Protein AF-A0A3D8IJ17-F1 (afdb_monomer)

Secondary structure (DSSP, 8-state):
----PPPHHHHHHHHHHHHHHHHHHHHHHHHHHHHHHHHHHHHHHHHHHHHHHHHHHHHHHTT-PPPHHHHHHHHHHHS-B--TTTEEEEE-SSSEEEEEETTEEEEEEEE--TTTSPPEEE--TTSHHHHHHH------

Foldseek 3Di:
DDDDDDDPVNVVVVVVVVVVVCVVVVVVVVVVLLLVQLVVQLVLVVQLLVQQQVVCVVCVVVVHFDDQVNLLVSCVVSWPPDDDAAWTKADPGSFWIWTDHHPDIFIWGWPPPRPDDRTDTGGPLVDPSRCSNVVDHPDD

Mean predicted aligned error: 11.47 Å

Structure (mmCIF, N/CA/C/O backbone):
data_AF-A0A3D8IJ17-F1
#
_entry.id   AF-A0A3D8IJ17-F1
#
loop_
_atom_site.group_PDB
_atom_site.id
_atom_site.type_symbol
_atom_site.label_atom_id
_atom_site.label_alt_id
_atom_site.label_comp_id
_atom_site.label_asym_id
_atom_site.label_entity_id
_atom_site.label_seq_id
_atom_site.pdbx_PDB_ins_code
_atom_site.Cartn_x
_atom_site.Cartn_y
_atom_site.Cartn_z
_atom_site.occupancy
_atom_site.B_iso_or_equiv
_atom_site.auth_seq_id
_atom_site.auth_comp_id
_atom_site.auth_asym_id
_atom_site.auth_atom_id
_atom_site.pdbx_PDB_model_num
ATOM 1 N N . MET A 1 1 ? 55.877 -7.340 -17.714 1.00 54.69 1 MET A N 1
ATOM 2 C CA . MET A 1 1 ? 54.494 -7.337 -17.177 1.00 54.69 1 MET A CA 1
ATOM 3 C C . MET A 1 1 ? 53.512 -7.085 -18.319 1.00 54.69 1 MET A C 1
ATOM 5 O O . MET A 1 1 ? 53.540 -6.000 -18.883 1.00 54.69 1 MET A O 1
ATOM 9 N N . LYS A 1 2 ? 52.689 -8.069 -18.716 1.00 60.88 2 LYS A N 1
ATOM 10 C CA . LYS A 1 2 ? 51.668 -7.886 -19.767 1.00 60.88 2 LYS A CA 1
ATOM 11 C C . LYS A 1 2 ? 50.401 -7.302 -19.136 1.00 60.88 2 LYS A C 1
ATOM 13 O O . LYS A 1 2 ? 49.679 -8.017 -18.448 1.00 60.88 2 LYS A O 1
ATOM 18 N N . ARG A 1 3 ? 50.148 -6.006 -19.342 1.00 67.81 3 ARG A N 1
ATOM 19 C CA . ARG A 1 3 ? 48.864 -5.380 -18.997 1.00 67.81 3 ARG A CA 1
ATOM 20 C C . ARG A 1 3 ? 47.834 -5.834 -20.031 1.00 67.81 3 ARG A C 1
ATOM 22 O O . ARG A 1 3 ? 47.983 -5.529 -21.209 1.00 67.81 3 ARG A O 1
ATOM 29 N N . LYS A 1 4 ? 46.833 -6.607 -19.605 1.00 75.69 4 LYS A N 1
ATOM 30 C CA . LYS A 1 4 ? 45.661 -6.906 -20.434 1.00 75.69 4 LYS A CA 1
ATOM 31 C C . LYS A 1 4 ? 44.757 -5.676 -20.395 1.00 75.69 4 LYS A C 1
ATOM 33 O O . LYS A 1 4 ? 44.116 -5.426 -19.381 1.00 75.69 4 LYS A O 1
ATOM 38 N N . CYS A 1 5 ? 44.757 -4.885 -21.462 1.00 72.56 5 CYS A N 1
ATOM 39 C CA . CYS A 1 5 ? 43.688 -3.919 -21.685 1.00 72.56 5 CYS A CA 1
ATOM 40 C C . CYS A 1 5 ? 42.470 -4.689 -22.204 1.00 72.56 5 CYS A C 1
ATOM 42 O O . CYS A 1 5 ? 42.613 -5.506 -23.115 1.00 72.56 5 CYS A O 1
ATOM 44 N N . PHE A 1 6 ? 41.300 -4.445 -21.611 1.00 77.38 6 PHE A N 1
ATOM 45 C CA . PHE A 1 6 ? 40.029 -4.912 -22.161 1.00 77.38 6 PHE A CA 1
ATOM 46 C C . PHE A 1 6 ? 39.896 -4.394 -23.594 1.00 77.38 6 PHE A C 1
ATOM 48 O O . PHE A 1 6 ? 40.195 -3.232 -23.881 1.00 77.38 6 PHE A O 1
ATOM 55 N N . THR A 1 7 ? 39.501 -5.275 -24.506 1.00 87.56 7 THR A N 1
ATOM 56 C CA . THR A 1 7 ? 39.307 -4.894 -25.906 1.00 87.56 7 THR A CA 1
ATOM 57 C C . THR A 1 7 ? 38.051 -4.030 -26.026 1.00 87.56 7 THR A C 1
ATOM 59 O O . THR A 1 7 ? 37.081 -4.237 -25.298 1.00 87.56 7 THR A O 1
ATOM 62 N N . MET A 1 8 ? 38.027 -3.065 -26.952 1.00 89.12 8 MET A N 1
ATOM 63 C CA . MET A 1 8 ? 36.824 -2.240 -27.149 1.00 89.12 8 MET A CA 1
ATOM 64 C C . MET A 1 8 ? 35.586 -3.082 -27.486 1.00 89.12 8 MET A C 1
ATOM 66 O O . MET A 1 8 ? 34.483 -2.746 -27.062 1.00 89.12 8 MET A O 1
ATOM 70 N N . ILE A 1 9 ? 35.772 -4.208 -28.181 1.00 91.25 9 ILE A N 1
ATOM 71 C CA . ILE A 1 9 ? 34.682 -5.126 -28.520 1.00 91.25 9 ILE A CA 1
ATOM 72 C C . ILE A 1 9 ? 34.054 -5.784 -27.282 1.00 91.25 9 ILE A C 1
ATOM 74 O O . ILE A 1 9 ? 32.838 -5.948 -27.222 1.00 91.25 9 ILE A O 1
ATOM 78 N N . GLU A 1 10 ? 34.853 -6.094 -26.262 1.00 91.12 10 GLU A N 1
ATOM 79 C CA . GLU A 1 10 ? 34.377 -6.699 -25.015 1.00 91.12 10 GLU A CA 1
ATOM 80 C C . GLU A 1 10 ? 33.521 -5.715 -24.211 1.00 91.12 10 GLU A C 1
ATOM 82 O O . GLU A 1 10 ? 32.465 -6.078 -23.698 1.00 91.12 10 GLU A O 1
ATOM 87 N N . VAL A 1 11 ? 33.905 -4.435 -24.196 1.00 91.69 11 VAL A N 1
ATOM 88 C CA . VAL A 1 11 ? 33.114 -3.374 -23.554 1.00 91.69 11 VAL A CA 1
ATOM 89 C C . VAL A 1 11 ? 31.794 -3.134 -24.296 1.00 91.69 11 VAL A C 1
ATOM 91 O O . VAL A 1 11 ? 30.753 -2.984 -23.655 1.00 91.69 11 VAL A O 1
ATOM 94 N N . ILE A 1 12 ? 31.806 -3.156 -25.634 1.00 93.31 12 ILE A N 1
ATOM 95 C CA . ILE A 1 12 ? 30.593 -3.002 -26.454 1.00 93.31 12 ILE A CA 1
ATOM 96 C C . ILE A 1 12 ? 29.600 -4.143 -26.194 1.00 93.31 12 ILE A C 1
ATOM 98 O O . ILE A 1 12 ? 28.406 -3.900 -26.024 1.00 93.31 12 ILE A O 1
ATOM 102 N N . PHE A 1 13 ? 30.078 -5.386 -26.108 1.00 94.06 13 PHE A N 1
ATOM 103 C CA . PHE A 1 13 ? 29.205 -6.529 -25.844 1.00 94.06 13 PHE A CA 1
ATOM 104 C C . PHE A 1 13 ? 28.513 -6.420 -24.477 1.00 94.06 13 PHE A C 1
ATOM 106 O O . PHE A 1 13 ? 27.310 -6.658 -24.365 1.00 94.06 13 PHE A O 1
ATOM 113 N N . VAL A 1 14 ? 29.240 -5.965 -23.452 1.00 94.31 14 VAL A N 1
ATOM 114 C CA . VAL A 1 14 ? 28.696 -5.781 -22.099 1.00 94.31 14 VAL A CA 1
ATOM 115 C C . VAL A 1 14 ? 27.595 -4.718 -22.064 1.00 94.31 14 VAL A C 1
ATOM 117 O O . VAL A 1 14 ? 26.540 -4.961 -21.477 1.00 94.31 14 VAL A O 1
ATOM 120 N N . VAL A 1 15 ? 27.781 -3.561 -22.711 1.00 94.75 15 VAL A N 1
ATOM 121 C CA . VAL A 1 15 ? 26.751 -2.503 -22.704 1.00 94.75 15 VAL A CA 1
ATOM 122 C C . VAL A 1 15 ? 25.509 -2.887 -23.506 1.00 94.75 15 VAL A C 1
ATOM 124 O O . VAL A 1 15 ? 24.405 -2.521 -23.110 1.00 94.75 15 VAL A O 1
ATOM 127 N N . ILE A 1 16 ? 25.658 -3.674 -24.578 1.00 95.81 16 ILE A N 1
ATOM 128 C CA . ILE A 1 16 ? 24.518 -4.210 -25.338 1.00 95.81 16 ILE A CA 1
ATOM 129 C C . ILE A 1 16 ? 23.708 -5.174 -24.465 1.00 95.81 16 ILE A C 1
ATOM 131 O O . ILE A 1 16 ? 22.486 -5.042 -24.381 1.00 95.81 16 ILE A O 1
ATOM 135 N N . ILE A 1 17 ? 24.375 -6.101 -23.768 1.00 95.62 17 ILE A N 1
ATOM 136 C CA . ILE A 1 17 ? 23.700 -7.042 -22.864 1.00 95.62 17 ILE A CA 1
ATOM 137 C C . ILE A 1 17 ? 22.964 -6.288 -21.752 1.00 95.62 17 ILE A C 1
ATOM 139 O O . ILE A 1 17 ? 21.776 -6.529 -21.529 1.00 95.62 17 ILE A O 1
ATOM 143 N N . ILE A 1 18 ? 23.637 -5.349 -21.075 1.00 95.81 18 ILE A N 1
ATOM 144 C CA . ILE A 1 18 ? 23.020 -4.551 -20.006 1.00 95.81 18 ILE A CA 1
ATOM 145 C C . ILE A 1 18 ? 21.859 -3.712 -20.555 1.00 95.81 18 ILE A C 1
ATOM 147 O O . ILE A 1 18 ? 20.832 -3.600 -19.884 1.00 95.81 18 ILE A O 1
ATOM 151 N N . GLY A 1 19 ? 21.970 -3.171 -21.772 1.00 95.56 19 GLY A N 1
ATOM 152 C CA . GLY A 1 19 ? 20.907 -2.410 -22.430 1.00 95.56 19 GLY A CA 1
ATOM 153 C C . GLY A 1 19 ? 19.632 -3.230 -22.638 1.00 95.56 19 GLY A C 1
ATOM 154 O O . GLY A 1 19 ? 18.548 -2.791 -22.249 1.00 95.56 19 GLY A O 1
ATOM 155 N N . ILE A 1 20 ? 19.760 -4.449 -23.171 1.00 95.69 20 ILE A N 1
ATOM 156 C CA . ILE A 1 20 ? 18.617 -5.344 -23.413 1.00 95.69 20 ILE A CA 1
ATOM 157 C C . ILE A 1 20 ? 17.994 -5.801 -22.088 1.00 95.69 20 ILE A C 1
ATOM 159 O O . ILE A 1 20 ? 16.775 -5.731 -21.919 1.00 95.69 20 ILE A O 1
ATOM 163 N N . LEU A 1 21 ? 18.817 -6.221 -21.120 1.00 95.44 21 LEU A N 1
ATOM 164 C CA . LEU A 1 21 ? 18.327 -6.648 -19.806 1.00 95.44 21 LEU A CA 1
ATOM 165 C C . LEU A 1 21 ? 17.605 -5.509 -19.070 1.00 95.44 21 LEU A C 1
ATOM 167 O O . LEU A 1 21 ? 16.548 -5.728 -18.474 1.00 95.44 21 LEU A O 1
ATOM 171 N N . SER A 1 22 ? 18.131 -4.283 -19.151 1.00 92.69 22 SER A N 1
ATOM 172 C CA . SER A 1 22 ? 17.534 -3.111 -18.499 1.00 92.69 22 SER A CA 1
ATOM 173 C C . SER A 1 22 ? 16.178 -2.749 -19.102 1.00 92.69 22 SER A C 1
ATOM 175 O O . SER A 1 22 ? 15.242 -2.459 -18.355 1.00 92.69 22 SER A O 1
ATOM 177 N N . ALA A 1 23 ? 16.039 -2.825 -20.431 1.00 93.06 23 ALA A N 1
ATOM 178 C CA . ALA A 1 23 ? 14.787 -2.515 -21.121 1.00 93.06 23 ALA A CA 1
ATOM 179 C C . ALA A 1 23 ? 13.615 -3.395 -20.647 1.00 93.06 23 ALA A C 1
ATOM 181 O O . ALA A 1 23 ? 12.491 -2.913 -20.511 1.00 93.06 23 ALA A O 1
ATOM 182 N N . VAL A 1 24 ? 13.876 -4.669 -20.337 1.00 91.94 24 VAL A N 1
ATOM 183 C CA . VAL A 1 24 ? 12.843 -5.617 -19.884 1.00 91.94 24 VAL A CA 1
ATOM 184 C C . VAL A 1 24 ? 12.635 -5.571 -18.363 1.00 91.94 24 VAL A C 1
ATOM 186 O O . VAL A 1 24 ? 11.507 -5.724 -17.889 1.00 91.94 24 VAL A O 1
ATOM 189 N N . ALA A 1 25 ? 13.691 -5.340 -17.578 1.00 89.88 25 ALA A N 1
ATOM 190 C CA . ALA A 1 25 ? 13.618 -5.371 -16.115 1.00 89.88 25 ALA A CA 1
ATOM 191 C C . ALA A 1 25 ? 12.945 -4.127 -15.503 1.00 89.88 25 ALA A C 1
ATOM 193 O O . ALA A 1 25 ? 12.151 -4.253 -14.568 1.00 89.88 25 ALA A O 1
ATOM 194 N N . ILE A 1 26 ? 13.213 -2.926 -16.027 1.00 88.56 26 ILE A N 1
ATOM 195 C CA . ILE A 1 26 ? 12.687 -1.660 -15.483 1.00 88.56 26 ILE A CA 1
ATOM 196 C C . ILE A 1 26 ? 11.148 -1.630 -15.371 1.00 88.56 26 ILE A C 1
ATOM 198 O O . ILE A 1 26 ? 10.660 -1.323 -14.279 1.00 88.56 26 ILE A O 1
ATOM 202 N N . PRO A 1 27 ? 10.352 -1.968 -16.409 1.00 86.00 27 PRO A N 1
ATOM 203 C CA . PRO A 1 27 ? 8.891 -1.899 -16.300 1.00 86.00 27 PRO A CA 1
ATOM 204 C C . PRO A 1 27 ? 8.332 -2.874 -15.253 1.00 86.00 27 PRO A C 1
ATOM 206 O O . PRO A 1 27 ? 7.389 -2.545 -14.534 1.00 86.00 27 PRO A O 1
ATOM 209 N N . LYS A 1 28 ? 8.952 -4.053 -15.102 1.00 84.31 28 LYS A N 1
ATOM 210 C CA . LYS A 1 28 ? 8.561 -5.053 -14.097 1.00 84.31 28 LYS A CA 1
ATOM 211 C C . LYS A 1 28 ? 8.830 -4.573 -12.668 1.00 84.31 28 LYS A C 1
ATOM 213 O O . LYS A 1 28 ? 8.028 -4.839 -11.777 1.00 84.31 28 LYS A O 1
ATOM 218 N N . LEU A 1 29 ? 9.916 -3.826 -12.453 1.00 82.69 29 LEU A N 1
ATOM 219 C CA . LEU A 1 29 ? 10.247 -3.244 -11.148 1.00 82.69 29 LEU A CA 1
ATOM 220 C C . LEU A 1 29 ? 9.284 -2.124 -10.732 1.00 82.69 29 LEU A C 1
ATOM 222 O O . LEU A 1 29 ? 9.070 -1.932 -9.537 1.00 82.69 29 LEU A O 1
ATOM 226 N N . VAL A 1 30 ? 8.703 -1.387 -11.684 1.00 82.56 30 VAL A N 1
ATOM 227 C CA . VAL A 1 30 ? 7.698 -0.352 -11.385 1.00 82.56 30 VAL A CA 1
ATOM 228 C C . VAL A 1 30 ? 6.384 -0.996 -10.946 1.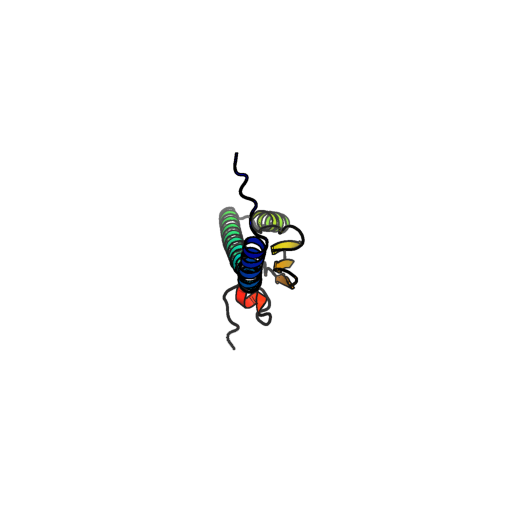00 82.56 30 VAL A C 1
ATOM 230 O O . VAL A 1 30 ? 5.923 -0.700 -9.846 1.00 82.56 30 VAL A O 1
ATOM 233 N N . ALA A 1 31 ? 5.853 -1.946 -11.724 1.00 80.62 31 ALA A N 1
ATOM 234 C CA . ALA A 1 31 ? 4.613 -2.648 -11.375 1.00 80.62 31 ALA A CA 1
ATOM 235 C C . ALA A 1 31 ? 4.724 -3.395 -10.031 1.00 80.62 31 ALA A C 1
ATOM 237 O O . ALA A 1 31 ? 3.857 -3.273 -9.169 1.00 80.62 31 ALA A O 1
ATOM 238 N N . GLY A 1 32 ? 5.850 -4.081 -9.787 1.00 81.94 32 GLY A N 1
ATOM 239 C CA . GLY A 1 32 ? 6.070 -4.792 -8.523 1.00 81.94 32 GLY A CA 1
ATOM 240 C C . GLY A 1 32 ? 6.110 -3.879 -7.288 1.00 81.94 32 GLY A C 1
ATOM 241 O O . GLY A 1 32 ? 5.722 -4.298 -6.198 1.00 81.94 32 GLY A O 1
ATOM 242 N N . ARG A 1 33 ? 6.541 -2.617 -7.433 1.00 81.69 33 ARG A N 1
ATOM 243 C CA . ARG A 1 33 ? 6.511 -1.632 -6.335 1.00 81.69 33 ARG A CA 1
ATOM 244 C C . ARG A 1 33 ? 5.091 -1.174 -6.015 1.00 81.69 33 ARG A C 1
ATOM 246 O O . ARG A 1 33 ? 4.781 -0.975 -4.841 1.00 81.69 33 ARG A O 1
ATOM 253 N N . GLU A 1 34 ? 4.246 -1.024 -7.029 1.00 80.94 34 GLU A N 1
ATOM 254 C CA . GLU A 1 34 ? 2.836 -0.663 -6.855 1.00 80.94 34 GLU A CA 1
ATOM 255 C C . GLU A 1 34 ? 2.066 -1.797 -6.172 1.00 80.94 34 GLU A C 1
ATOM 257 O O . GLU A 1 34 ? 1.374 -1.567 -5.181 1.00 80.94 34 GLU A O 1
ATOM 262 N N . ASP A 1 35 ? 2.264 -3.041 -6.605 1.00 81.12 35 ASP A N 1
ATOM 263 C CA . ASP A 1 35 ? 1.630 -4.209 -5.983 1.00 81.12 35 ASP A CA 1
ATOM 264 C C . ASP A 1 35 ? 2.065 -4.400 -4.521 1.00 81.12 35 ASP A C 1
ATOM 266 O O . ASP A 1 35 ? 1.231 -4.620 -3.635 1.00 81.12 35 ASP A O 1
ATOM 270 N N . ALA A 1 36 ? 3.363 -4.239 -4.238 1.00 81.94 36 ALA A N 1
ATOM 271 C CA . ALA A 1 36 ? 3.892 -4.286 -2.875 1.00 81.94 36 ALA A CA 1
ATOM 272 C C . ALA A 1 36 ? 3.286 -3.194 -1.987 1.00 81.94 36 ALA A C 1
ATOM 274 O O . ALA A 1 36 ? 3.058 -3.398 -0.793 1.00 81.94 36 ALA A O 1
ATOM 275 N N . CYS A 1 37 ? 3.005 -2.031 -2.562 1.00 81.81 37 CYS A N 1
ATOM 276 C CA . CYS A 1 37 ? 2.311 -0.983 -1.853 1.00 81.81 37 CYS A CA 1
ATOM 277 C C . CYS A 1 37 ? 0.867 -1.362 -1.510 1.00 81.81 37 CYS A C 1
ATOM 279 O O . CYS A 1 37 ? 0.479 -1.232 -0.350 1.00 81.81 37 CYS A O 1
ATOM 281 N N . TYR A 1 38 ? 0.087 -1.866 -2.469 1.00 78.94 38 TYR A N 1
ATOM 282 C CA . TYR A 1 38 ? -1.282 -2.306 -2.189 1.00 78.94 38 TYR A CA 1
ATOM 283 C C . TYR A 1 38 ? -1.321 -3.345 -1.062 1.00 78.94 38 TYR A C 1
ATOM 285 O O . TYR A 1 38 ? -2.195 -3.282 -0.199 1.00 78.94 38 TYR A O 1
ATOM 293 N N . ALA A 1 39 ? -0.359 -4.273 -1.028 1.00 81.06 39 ALA A N 1
ATOM 294 C CA . ALA A 1 39 ? -0.231 -5.248 0.053 1.00 81.06 39 ALA A CA 1
ATOM 295 C C . ALA A 1 39 ? 0.060 -4.592 1.417 1.00 81.06 39 ALA A C 1
ATOM 297 O O . ALA A 1 39 ? -0.588 -4.934 2.404 1.00 81.06 39 ALA A O 1
ATOM 298 N N . LYS A 1 40 ? 0.978 -3.617 1.469 1.00 81.56 40 LYS A N 1
ATOM 299 C CA . LYS A 1 40 ? 1.293 -2.867 2.697 1.00 81.56 40 LYS A CA 1
ATOM 300 C C . LYS A 1 40 ? 0.095 -2.079 3.214 1.00 81.56 40 LYS A C 1
ATOM 302 O O . LYS A 1 40 ? -0.240 -2.191 4.385 1.00 81.56 40 LYS A O 1
ATOM 307 N N . LEU A 1 41 ? -0.574 -1.328 2.339 1.00 78.88 41 LEU A N 1
ATOM 308 C CA . LEU A 1 41 ? -1.746 -0.540 2.716 1.00 78.88 41 LEU A CA 1
ATOM 309 C C . LEU A 1 41 ? -2.866 -1.440 3.251 1.00 78.88 41 LEU A C 1
ATOM 311 O O . LEU A 1 41 ? -3.450 -1.129 4.283 1.00 78.88 41 LEU A O 1
ATOM 315 N N . ARG A 1 42 ? -3.130 -2.583 2.604 1.00 78.81 42 ARG A N 1
ATOM 316 C CA . ARG A 1 42 ? -4.093 -3.582 3.099 1.00 78.81 42 ARG A CA 1
ATOM 317 C C . ARG A 1 42 ? -3.737 -4.102 4.489 1.00 78.81 42 ARG A C 1
ATOM 319 O O . ARG A 1 42 ? -4.614 -4.177 5.345 1.00 78.81 42 ARG A O 1
ATOM 326 N N . ALA A 1 43 ? -2.471 -4.456 4.706 1.00 81.81 43 ALA A N 1
ATOM 327 C CA . ALA A 1 43 ? -2.004 -4.957 5.994 1.00 81.81 43 ALA A CA 1
ATOM 328 C C . ALA A 1 43 ? -2.220 -3.916 7.102 1.00 81.81 43 ALA A C 1
ATOM 330 O O . ALA A 1 43 ? -2.870 -4.219 8.099 1.00 81.81 43 ALA A O 1
ATOM 331 N N . SER A 1 44 ? -1.790 -2.671 6.879 1.00 82.50 44 SER A N 1
ATOM 332 C CA . SER A 1 44 ? -1.967 -1.587 7.851 1.00 82.50 44 SER A CA 1
ATOM 333 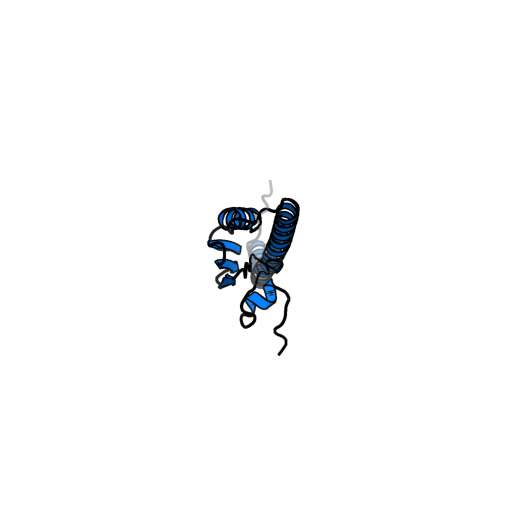C C . SER A 1 44 ? -3.437 -1.244 8.103 1.00 82.50 44 SER A C 1
ATOM 335 O O . SER A 1 44 ? -3.813 -0.971 9.239 1.00 82.50 44 SER A O 1
ATOM 337 N N . LEU A 1 45 ? -4.300 -1.302 7.081 1.00 77.81 45 LEU A N 1
ATOM 338 C CA . LEU A 1 45 ? -5.747 -1.116 7.258 1.00 77.81 45 LEU A CA 1
ATOM 339 C C . LEU A 1 45 ? -6.355 -2.208 8.141 1.00 77.81 45 LEU A C 1
ATOM 341 O O . LEU A 1 45 ? -7.119 -1.900 9.052 1.00 77.81 45 LEU A O 1
ATOM 345 N N . SER A 1 46 ? -6.009 -3.473 7.890 1.00 78.94 46 SER A N 1
ATOM 346 C CA . SER A 1 46 ? -6.500 -4.611 8.675 1.00 78.94 46 SER A CA 1
ATOM 347 C C . SER A 1 46 ? -6.011 -4.563 10.124 1.00 78.94 46 SER A C 1
ATOM 349 O O . SER A 1 46 ? -6.761 -4.883 11.050 1.00 78.94 46 SER A O 1
ATOM 351 N N . GLU A 1 47 ? -4.758 -4.163 10.329 1.00 82.81 47 GLU A N 1
ATOM 352 C CA . GLU A 1 47 ? -4.165 -3.977 11.650 1.00 82.81 47 GLU A CA 1
ATOM 353 C C . GLU A 1 47 ? -4.855 -2.841 12.407 1.00 82.81 47 GLU A C 1
ATOM 355 O O . GLU A 1 47 ? -5.312 -3.041 13.532 1.00 82.81 47 GLU A O 1
ATOM 360 N N . THR A 1 48 ? -5.051 -1.693 11.752 1.00 81.38 48 THR A N 1
ATOM 361 C CA . THR A 1 48 ? -5.765 -0.544 12.326 1.00 81.38 48 THR A CA 1
ATOM 362 C C . THR A 1 48 ? -7.204 -0.903 12.676 1.00 81.38 48 THR A C 1
ATOM 364 O O . THR A 1 48 ? -7.679 -0.570 13.758 1.00 81.38 48 THR A O 1
ATOM 367 N N . GLN A 1 49 ? -7.911 -1.620 11.798 1.00 78.12 49 GLN A N 1
ATOM 368 C CA . GLN A 1 49 ? -9.281 -2.056 12.065 1.00 78.12 49 GLN A CA 1
ATOM 369 C C . GLN A 1 49 ? -9.343 -2.996 13.276 1.00 78.12 49 GLN A C 1
ATOM 371 O O . GLN A 1 49 ? -10.228 -2.871 14.125 1.00 78.12 49 GLN A O 1
ATOM 376 N N . SER A 1 50 ? -8.372 -3.903 13.390 1.00 81.94 50 SER A N 1
ATOM 377 C CA . SER A 1 50 ? -8.250 -4.800 14.539 1.00 81.94 50 SER A CA 1
ATOM 378 C C . SER A 1 50 ? -7.965 -4.014 15.820 1.00 81.94 50 SER A C 1
ATOM 380 O O . SER A 1 50 ? -8.664 -4.204 16.814 1.00 81.94 50 SER A O 1
ATOM 382 N N . ALA A 1 51 ? -7.010 -3.081 15.800 1.00 82.38 51 ALA A N 1
ATOM 383 C CA . ALA A 1 51 ? -6.697 -2.205 16.929 1.00 82.38 51 ALA A CA 1
ATOM 384 C C . ALA A 1 51 ? -7.917 -1.378 17.369 1.00 82.38 51 ALA A C 1
ATOM 386 O O . ALA A 1 51 ? -8.253 -1.345 18.553 1.00 82.38 51 ALA A O 1
ATOM 387 N N . LEU A 1 52 ? -8.649 -0.808 16.410 1.00 79.44 52 LEU A N 1
ATOM 388 C CA . LEU A 1 52 ? -9.847 -0.019 16.671 1.00 79.44 52 LEU A CA 1
ATOM 389 C C . LEU A 1 52 ? -10.970 -0.860 17.295 1.00 79.44 52 LEU A C 1
ATOM 391 O O . LEU A 1 52 ? -11.611 -0.422 18.248 1.00 79.44 52 LEU A O 1
ATOM 395 N N . SER A 1 53 ? -11.183 -2.091 16.816 1.00 79.88 53 SER A N 1
ATOM 396 C CA . SER A 1 53 ? -12.168 -3.014 17.399 1.00 79.88 53 SER A CA 1
ATOM 397 C C . SER A 1 53 ? -11.810 -3.440 18.831 1.00 79.88 53 SER A C 1
ATOM 399 O O . SER A 1 53 ? -12.696 -3.566 19.682 1.00 79.88 53 SER A O 1
ATOM 401 N N . ARG A 1 54 ? -10.513 -3.606 19.126 1.00 82.69 54 ARG A N 1
ATOM 402 C CA . ARG A 1 54 ? -10.008 -3.953 20.463 1.00 82.69 54 ARG A CA 1
ATOM 403 C C . ARG A 1 54 ? -10.216 -2.808 21.443 1.00 82.69 54 ARG A C 1
ATOM 405 O O . ARG A 1 54 ? -10.754 -3.039 22.524 1.00 82.69 54 ARG A O 1
ATOM 412 N N . GLU A 1 55 ? -9.852 -1.588 21.058 1.00 80.69 55 GLU A N 1
ATOM 413 C CA . GLU A 1 55 ? -10.070 -0.410 21.900 1.00 80.69 55 GLU A CA 1
ATOM 414 C C . GLU A 1 55 ? -11.562 -0.130 22.096 1.00 80.69 55 GLU A C 1
ATOM 416 O O . GLU A 1 55 ? -11.993 0.081 23.228 1.00 80.69 55 GLU A O 1
ATOM 421 N N . TYR A 1 56 ? -12.387 -0.264 21.054 1.00 77.94 56 TYR A N 1
ATOM 422 C CA . TYR A 1 56 ? -13.840 -0.156 21.199 1.00 77.94 56 TYR A CA 1
ATOM 423 C C . TYR A 1 56 ? -14.396 -1.164 22.218 1.00 77.94 56 TYR A C 1
ATOM 425 O O . TYR A 1 56 ? -15.112 -0.782 23.141 1.00 77.94 56 TYR A O 1
ATOM 433 N N . THR A 1 57 ? -14.018 -2.442 22.106 1.00 81.38 57 THR A N 1
ATOM 434 C CA . THR A 1 57 ? -14.480 -3.501 23.022 1.00 81.38 57 THR A CA 1
ATOM 435 C C . THR A 1 57 ? -14.013 -3.247 24.458 1.00 81.38 57 THR A 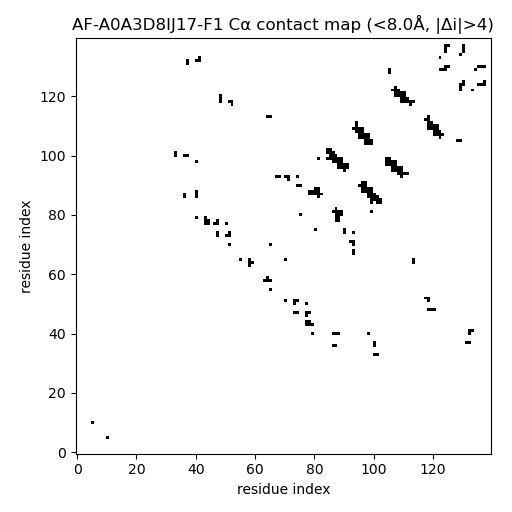C 1
ATOM 437 O O . THR A 1 57 ? -14.781 -3.404 25.407 1.00 81.38 57 THR A O 1
ATOM 440 N N . LYS A 1 58 ? -12.767 -2.795 24.634 1.00 84.31 58 LYS A N 1
ATOM 441 C CA . LYS A 1 58 ? -12.206 -2.425 25.939 1.00 84.31 58 LYS A CA 1
ATOM 442 C C . LYS A 1 58 ? -12.987 -1.283 26.590 1.00 84.31 58 LYS A C 1
ATOM 444 O O . LYS A 1 58 ? -13.289 -1.356 27.777 1.00 84.31 58 LYS A O 1
ATOM 449 N N . ARG A 1 59 ? -13.339 -0.248 25.824 1.00 80.06 59 ARG A N 1
ATOM 450 C CA . ARG A 1 59 ? -14.102 0.907 26.322 1.00 80.06 59 ARG A CA 1
ATOM 451 C C . ARG A 1 59 ? -15.562 0.563 26.600 1.00 80.06 59 ARG A C 1
ATOM 453 O O . ARG A 1 59 ? -16.093 0.990 27.623 1.00 80.06 59 ARG A O 1
ATOM 460 N N . PHE A 1 60 ? -16.162 -0.287 25.770 1.00 79.94 60 PHE A N 1
ATOM 461 C CA . PHE A 1 60 ? -17.499 -0.827 26.001 1.00 79.94 60 PHE A CA 1
ATOM 462 C C . PHE A 1 60 ? -17.581 -1.584 27.336 1.00 79.94 60 PHE A C 1
ATOM 464 O O . PHE A 1 60 ? -18.480 -1.323 28.130 1.00 79.94 60 PHE A O 1
ATOM 471 N N . MET A 1 61 ? -16.591 -2.431 27.647 1.00 82.81 61 MET A N 1
ATOM 472 C CA . MET A 1 61 ? -16.509 -3.108 28.952 1.00 82.81 61 MET A CA 1
ATOM 473 C C . MET A 1 61 ? -16.321 -2.144 30.134 1.00 82.81 61 MET A C 1
ATOM 475 O O . MET A 1 61 ? -16.697 -2.466 31.256 1.00 82.81 61 MET A O 1
ATOM 479 N N . GLN A 1 62 ? -15.755 -0.961 29.896 1.00 85.25 62 GLN A N 1
ATOM 480 C CA . GLN A 1 62 ? -15.566 0.083 30.907 1.00 85.25 62 GLN A CA 1
ATOM 481 C C . GLN A 1 62 ? -16.768 1.038 31.023 1.00 85.25 62 GLN A C 1
ATOM 483 O O . GLN A 1 62 ? -16.708 1.988 31.801 1.00 85.25 62 GLN A O 1
ATOM 488 N N . GLY A 1 63 ? -17.839 0.834 30.243 1.00 79.56 63 GLY A N 1
ATOM 489 C CA . GLY A 1 63 ? -19.006 1.723 30.223 1.00 79.56 63 GLY A CA 1
ATOM 490 C C . GLY A 1 63 ? -18.705 3.135 29.703 1.00 79.56 63 GLY A C 1
ATOM 491 O O . GLY A 1 63 ? -19.471 4.060 29.964 1.00 79.56 63 GLY A O 1
ATOM 492 N N . LYS A 1 64 ? -17.587 3.322 28.987 1.00 75.88 64 LYS A N 1
ATOM 493 C CA . LYS A 1 64 ? -17.140 4.620 28.462 1.00 75.88 64 LYS A CA 1
ATOM 494 C C . LYS A 1 64 ? -17.281 4.646 26.940 1.00 75.88 64 LYS A C 1
ATOM 496 O O . LYS A 1 64 ? -16.929 3.683 26.263 1.00 75.88 64 LYS A O 1
ATOM 501 N N . THR A 1 65 ? -17.752 5.760 26.386 1.00 69.56 65 THR A N 1
ATOM 502 C CA . THR A 1 65 ? -17.780 5.977 24.933 1.00 69.56 65 THR A CA 1
ATOM 503 C C . THR A 1 65 ? -16.415 6.464 24.440 1.00 69.56 65 THR A C 1
ATOM 505 O O . THR A 1 65 ? -15.684 7.155 25.154 1.00 69.56 65 THR A O 1
ATOM 508 N N . MET A 1 66 ? -16.031 6.063 23.228 1.00 66.25 66 MET A N 1
ATOM 509 C CA . MET A 1 66 ? -14.793 6.536 22.607 1.00 66.25 66 MET A CA 1
ATOM 510 C C . MET A 1 66 ? -14.953 7.999 22.194 1.00 66.25 66 MET A C 1
ATOM 512 O O . MET A 1 66 ? -15.888 8.336 21.466 1.00 66.25 66 MET A O 1
ATOM 516 N N . SER A 1 67 ? -14.046 8.864 22.649 1.00 66.56 67 SER A N 1
ATOM 517 C CA . SER A 1 67 ? -14.019 10.250 22.187 1.00 66.56 67 SER A CA 1
ATOM 518 C C . SER A 1 67 ? -13.452 10.335 20.765 1.00 66.56 67 SER A C 1
ATOM 520 O O . SER A 1 67 ? -12.638 9.514 20.340 1.00 66.56 67 SER A O 1
ATOM 522 N N . GLN A 1 68 ? -13.873 11.356 20.018 1.00 64.62 68 GLN A N 1
ATOM 523 C CA . GLN A 1 68 ? -13.444 11.574 18.633 1.00 64.62 68 GLN A CA 1
ATOM 524 C C . GLN A 1 68 ? -11.922 11.822 18.513 1.00 64.62 68 GLN A C 1
ATOM 526 O O . GLN A 1 68 ? -11.321 11.484 17.498 1.00 64.62 68 GLN A O 1
ATOM 531 N N . GLN A 1 69 ? -11.289 12.347 19.568 1.00 67.44 69 GLN A N 1
ATOM 532 C CA . GLN A 1 69 ? -9.842 12.592 19.636 1.00 67.44 69 GLN A CA 1
ATOM 533 C C . GLN A 1 69 ? -9.035 11.302 19.842 1.00 67.44 69 GLN A C 1
ATOM 535 O O . GLN A 1 69 ? -8.029 11.098 19.178 1.00 67.44 69 GLN A O 1
ATOM 540 N N . GLU A 1 70 ? -9.513 10.382 20.680 1.00 71.50 70 GLU A N 1
ATOM 541 C CA . GLU A 1 70 ? -8.845 9.086 20.884 1.00 71.50 70 GLU A CA 1
ATOM 542 C C . GLU A 1 70 ? -8.908 8.209 19.626 1.00 71.50 70 GLU A C 1
ATOM 544 O O . GLU A 1 70 ? -7.983 7.458 19.325 1.00 71.50 70 GLU A O 1
ATOM 549 N N . LEU A 1 71 ? -9.987 8.336 18.850 1.00 71.25 71 LEU A N 1
ATOM 550 C CA . LEU A 1 71 ? -10.122 7.658 17.566 1.00 71.25 71 LEU A CA 1
ATOM 551 C C . LEU A 1 71 ? -9.113 8.190 16.534 1.00 71.25 71 LEU A C 1
ATOM 553 O O . LEU A 1 71 ? -8.553 7.410 15.769 1.00 71.25 71 LEU A O 1
ATOM 557 N N . LEU A 1 72 ? -8.839 9.498 16.542 1.00 71.81 72 LEU A N 1
ATOM 558 C CA . LEU A 1 72 ? -7.803 10.110 15.705 1.00 71.81 72 LEU A CA 1
ATOM 559 C C . LEU A 1 72 ? -6.402 9.592 16.030 1.00 71.81 72 LEU A C 1
ATOM 561 O O . LEU A 1 72 ? -5.627 9.356 15.104 1.00 71.81 72 LEU A O 1
ATOM 565 N N . ASP A 1 73 ? -6.080 9.412 17.309 1.00 75.44 73 ASP A N 1
ATOM 566 C CA . ASP A 1 73 ? -4.756 8.943 17.727 1.00 75.44 73 ASP A CA 1
ATOM 567 C C . ASP A 1 73 ? -4.526 7.482 17.321 1.00 75.44 73 ASP A C 1
ATOM 569 O O . ASP A 1 73 ? -3.503 7.170 16.713 1.00 75.44 73 ASP A O 1
ATOM 573 N N . ILE A 1 74 ? -5.528 6.614 17.508 1.00 75.44 74 ILE A N 1
ATOM 574 C CA . ILE A 1 74 ? -5.474 5.213 17.053 1.00 75.44 74 ILE A CA 1
ATOM 575 C C . ILE A 1 74 ? -5.297 5.132 15.530 1.00 75.44 74 ILE A C 1
ATOM 577 O O . ILE A 1 74 ? -4.545 4.298 15.028 1.00 75.44 74 ILE A O 1
ATOM 581 N N . LEU A 1 75 ? -5.976 6.001 14.776 1.00 75.81 75 LEU A N 1
ATOM 582 C CA . LEU A 1 75 ? -5.846 6.040 13.320 1.00 75.81 75 LEU A CA 1
ATOM 583 C C . LEU A 1 75 ? -4.469 6.535 12.875 1.00 75.81 75 LEU A C 1
ATOM 585 O O . LEU A 1 75 ? -3.925 6.006 11.912 1.00 75.81 75 LEU A O 1
ATOM 589 N N . LYS A 1 76 ? -3.891 7.527 13.557 1.00 75.38 76 LYS A N 1
ATOM 590 C CA . LYS A 1 76 ? -2.543 8.024 13.247 1.00 75.38 76 LYS A CA 1
ATOM 591 C C . LYS A 1 76 ? -1.452 7.010 13.579 1.00 75.38 76 LYS A C 1
ATOM 593 O O . LYS A 1 76 ? -0.451 6.965 12.871 1.00 75.38 76 LYS A O 1
ATOM 598 N N . GLU A 1 77 ? -1.641 6.226 14.634 1.00 75.31 77 GLU A N 1
ATOM 599 C CA . GLU A 1 77 ? -0.672 5.221 15.072 1.00 75.31 77 GLU A CA 1
ATOM 600 C C . GLU A 1 77 ? -0.770 3.923 14.257 1.00 75.31 77 GLU A C 1
ATOM 602 O O . GLU A 1 77 ? 0.251 3.347 13.889 1.00 75.31 77 GLU A O 1
ATOM 607 N N . GLY A 1 78 ? -1.986 3.484 13.916 1.00 71.94 78 GLY A N 1
ATOM 608 C CA . GLY A 1 78 ? -2.207 2.256 13.145 1.00 71.94 78 GLY A CA 1
ATOM 609 C C . GLY A 1 78 ? -1.983 2.405 11.636 1.00 71.94 78 GLY A C 1
ATOM 610 O O . GLY A 1 78 ? -1.593 1.447 10.960 1.00 71.94 78 GLY A O 1
ATOM 611 N N . LEU A 1 79 ? -2.217 3.595 11.075 1.00 76.75 79 LEU A N 1
ATOM 612 C CA . LEU A 1 79 ? -2.057 3.821 9.643 1.00 76.75 79 LEU A CA 1
ATOM 613 C C . LEU A 1 79 ? -0.633 4.274 9.325 1.00 76.75 79 LEU A C 1
ATOM 615 O O . LEU A 1 79 ? -0.164 5.311 9.787 1.00 76.75 79 LEU A O 1
ATOM 619 N N . VAL A 1 80 ? 0.037 3.527 8.444 1.00 71.38 80 VAL A N 1
ATOM 620 C CA . VAL A 1 80 ? 1.355 3.897 7.917 1.00 71.38 80 VAL A CA 1
ATOM 621 C C . VAL A 1 80 ? 1.269 5.264 7.241 1.00 71.38 80 VAL A C 1
ATOM 623 O O . VAL A 1 80 ? 0.751 5.385 6.128 1.00 71.38 80 VAL A O 1
ATOM 626 N N . SER A 1 81 ? 1.801 6.288 7.908 1.00 65.69 81 SER A N 1
ATOM 627 C CA . SER A 1 81 ? 1.960 7.626 7.343 1.00 65.69 81 SER A CA 1
ATOM 628 C C . SER A 1 81 ? 3.027 7.572 6.255 1.00 65.69 81 SER A C 1
ATOM 630 O O . SER A 1 81 ? 4.221 7.421 6.517 1.00 65.69 81 SER A O 1
ATOM 632 N N . GLY A 1 82 ? 2.578 7.608 5.004 1.00 58.72 82 GLY A N 1
ATOM 633 C CA . GLY A 1 82 ? 3.457 7.509 3.848 1.00 58.72 82 GLY A CA 1
ATOM 634 C C . GLY A 1 82 ? 4.313 8.757 3.703 1.00 58.72 82 GLY A C 1
ATOM 635 O O . GLY A 1 82 ? 3.792 9.869 3.675 1.00 58.72 82 GLY A O 1
ATOM 636 N N . SER A 1 83 ? 5.625 8.574 3.547 1.00 59.78 83 SER A N 1
ATOM 637 C CA . SER A 1 83 ? 6.509 9.643 3.078 1.00 59.78 83 SER A CA 1
ATOM 638 C C . SER A 1 83 ? 6.028 10.130 1.705 1.00 59.78 83 SER A C 1
ATOM 640 O O . SER A 1 83 ? 5.648 9.324 0.850 1.00 59.78 83 SER A O 1
ATOM 642 N N . SER A 1 84 ? 6.041 11.450 1.541 1.00 54.06 84 SER A N 1
ATOM 643 C CA . SER A 1 84 ? 5.231 12.330 0.688 1.00 54.06 84 SER A CA 1
ATOM 644 C C . SER A 1 84 ? 5.021 12.009 -0.798 1.00 54.06 84 SER A C 1
ATOM 646 O O . SER A 1 84 ? 4.476 12.868 -1.473 1.00 54.06 84 SER A O 1
ATOM 648 N N . ASN A 1 85 ? 5.393 10.851 -1.357 1.00 59.00 85 ASN A N 1
ATOM 649 C CA . ASN A 1 85 ? 5.147 10.600 -2.786 1.00 59.00 85 ASN A CA 1
ATOM 650 C C . ASN A 1 85 ? 5.160 9.149 -3.279 1.00 59.00 85 ASN A C 1
ATOM 652 O O . ASN A 1 85 ? 5.269 8.944 -4.490 1.00 59.00 85 ASN A O 1
ATOM 656 N N . LYS A 1 86 ? 5.128 8.121 -2.415 1.00 70.00 86 LYS A N 1
ATOM 657 C CA . LYS A 1 86 ? 5.196 6.741 -2.940 1.00 70.00 86 LYS A CA 1
ATOM 658 C C . LYS A 1 86 ? 4.107 5.808 -2.467 1.00 70.00 86 LYS A C 1
ATOM 660 O O . LYS A 1 86 ? 3.507 5.242 -3.364 1.00 70.00 86 LYS A O 1
ATOM 665 N N . CYS A 1 87 ? 3.832 5.677 -1.164 1.00 75.31 87 CYS A N 1
ATOM 666 C CA . CYS A 1 87 ? 2.657 4.962 -0.650 1.00 75.31 87 CYS A CA 1
ATOM 667 C C . CYS A 1 87 ? 2.419 5.182 0.845 1.00 75.31 87 CYS A C 1
ATOM 669 O O . CYS A 1 87 ? 3.362 5.091 1.630 1.00 75.31 87 CYS A O 1
ATOM 671 N N . GLY A 1 88 ? 1.164 5.389 1.236 1.00 77.25 88 GLY A N 1
ATOM 672 C CA . GLY A 1 88 ? 0.732 5.406 2.635 1.00 77.25 88 GLY A CA 1
ATOM 673 C C . GLY A 1 88 ? -0.562 6.180 2.834 1.00 77.25 88 GLY A C 1
ATOM 674 O O . GLY A 1 88 ? -1.223 6.553 1.866 1.00 77.25 88 GLY A O 1
ATOM 675 N N . PHE A 1 89 ? -0.930 6.399 4.090 1.00 77.44 89 PHE A N 1
ATOM 676 C CA . PHE A 1 89 ? -2.162 7.080 4.460 1.00 77.44 89 PHE A CA 1
ATOM 677 C C . PHE A 1 89 ? -1.887 8.489 4.973 1.00 77.44 89 PHE A C 1
ATOM 679 O O . PHE A 1 89 ? -0.910 8.724 5.678 1.00 77.44 89 PHE A O 1
ATOM 686 N N . ILE A 1 90 ? -2.775 9.419 4.636 1.00 75.50 90 ILE A N 1
ATOM 687 C CA . ILE A 1 90 ? -2.827 10.755 5.224 1.00 75.50 90 ILE A CA 1
ATOM 688 C C . ILE A 1 90 ? -4.146 10.877 5.972 1.00 75.50 90 ILE A C 1
ATOM 690 O O . ILE A 1 90 ? -5.220 10.860 5.369 1.00 75.50 90 ILE A O 1
ATOM 694 N N . VAL A 1 91 ? -4.065 11.001 7.292 1.00 74.38 91 VAL A N 1
ATOM 695 C CA . VAL A 1 91 ? -5.231 11.196 8.155 1.00 74.38 91 VAL A CA 1
ATOM 696 C C . VAL A 1 91 ? -5.497 12.695 8.266 1.00 74.38 91 VAL A C 1
ATOM 698 O O . VAL A 1 91 ? -4.761 13.404 8.947 1.00 74.38 91 VAL A O 1
ATOM 701 N N . ASN A 1 92 ? -6.535 13.180 7.579 1.00 69.38 92 ASN A N 1
ATOM 702 C CA . ASN A 1 92 ? -6.923 14.594 7.622 1.00 69.38 92 ASN A CA 1
ATOM 703 C C . ASN A 1 92 ? -7.886 14.871 8.787 1.00 69.38 92 ASN A C 1
ATOM 705 O O . ASN A 1 92 ? -7.782 15.901 9.445 1.00 69.38 92 ASN A O 1
ATOM 709 N N . ASN A 1 93 ? -8.827 13.958 9.052 1.00 66.81 93 ASN A N 1
ATOM 710 C CA . ASN A 1 93 ? -9.780 14.049 10.161 1.00 66.81 93 ASN A CA 1
ATOM 711 C C . ASN A 1 93 ? -10.251 12.640 10.592 1.00 66.81 93 ASN A C 1
ATOM 713 O O .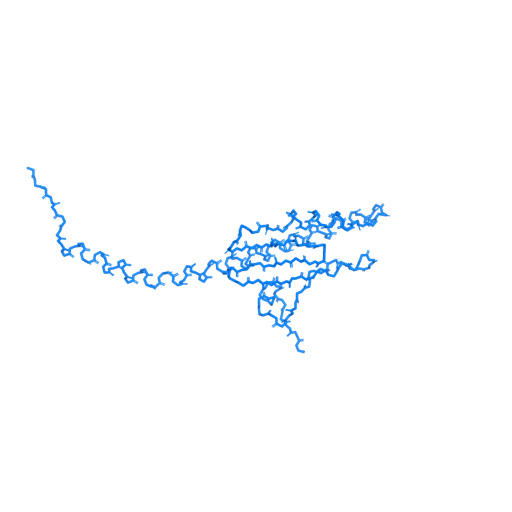 ASN A 1 93 ? -9.984 11.658 9.906 1.00 66.81 93 ASN A O 1
ATOM 717 N N . SER A 1 94 ? -10.997 12.548 11.695 1.00 61.53 94 SER A N 1
ATOM 718 C CA . SER A 1 94 ? -11.516 11.318 12.321 1.00 61.53 94 SER A CA 1
ATOM 719 C C . SER A 1 94 ? -12.381 10.483 11.383 1.00 61.53 94 SER A C 1
ATOM 721 O O . SER A 1 94 ? -12.468 9.269 11.527 1.00 61.53 94 SER A O 1
ATOM 723 N N . ASN A 1 95 ? -13.019 11.147 10.419 1.00 65.56 95 ASN A N 1
ATOM 724 C CA . ASN A 1 95 ? -13.901 10.505 9.456 1.00 65.56 95 ASN A CA 1
ATOM 725 C C . ASN A 1 95 ? -13.252 10.403 8.071 1.00 65.56 95 ASN A C 1
ATOM 727 O O . ASN A 1 95 ? -13.552 9.470 7.344 1.00 65.56 95 ASN A O 1
ATOM 731 N N . ASN A 1 96 ? -12.320 11.293 7.715 1.00 67.56 96 ASN A N 1
ATOM 732 C CA . ASN A 1 96 ? -11.750 11.357 6.369 1.00 67.56 96 ASN A CA 1
ATOM 733 C C . ASN A 1 96 ? -10.238 11.133 6.394 1.00 67.56 96 ASN A C 1
ATOM 735 O O . ASN A 1 96 ? -9.477 11.949 6.924 1.00 67.56 96 ASN A O 1
ATOM 739 N N . PHE A 1 97 ? -9.797 10.064 5.741 1.00 74.25 97 PHE A N 1
ATOM 740 C CA . PHE A 1 97 ? -8.387 9.751 5.561 1.00 74.25 97 PHE A CA 1
ATOM 741 C C . PHE A 1 97 ? -8.131 9.299 4.126 1.00 74.25 97 PHE A C 1
ATOM 743 O O . PHE A 1 97 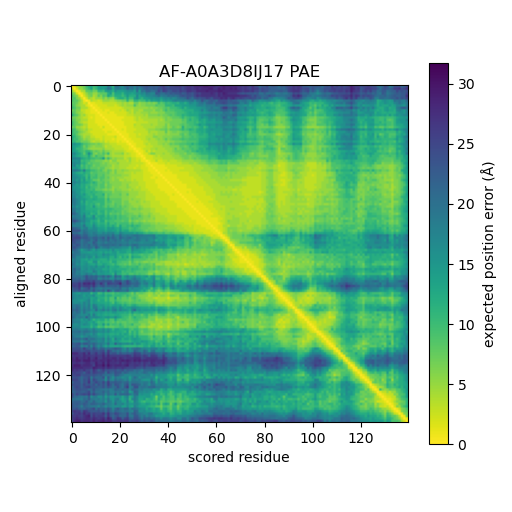? -9.007 8.764 3.462 1.00 74.25 97 PHE A O 1
ATOM 750 N N . SER A 1 98 ? -6.939 9.556 3.609 1.00 74.12 98 SER A N 1
ATOM 751 C CA . SER A 1 98 ? -6.626 9.384 2.190 1.00 74.12 98 SER A CA 1
ATOM 752 C C . SER A 1 98 ? -5.564 8.306 2.032 1.00 74.12 98 SER A C 1
ATOM 754 O O . SER A 1 98 ? -4.552 8.364 2.721 1.00 74.12 98 SER A O 1
ATOM 756 N N . ALA A 1 99 ? -5.754 7.346 1.131 1.00 74.12 99 ALA A N 1
ATOM 757 C CA . ALA A 1 99 ? -4.689 6.464 0.662 1.00 74.12 99 ALA A CA 1
ATOM 758 C C . ALA A 1 99 ? -3.973 7.109 -0.522 1.00 74.12 99 ALA A C 1
ATOM 760 O O . ALA A 1 99 ? -4.619 7.574 -1.458 1.00 74.12 99 ALA A O 1
ATOM 761 N N . ILE A 1 100 ? -2.646 7.068 -0.516 1.00 74.56 100 ILE A N 1
ATOM 762 C CA . ILE A 1 100 ? -1.811 7.434 -1.659 1.00 74.56 100 ILE A CA 1
ATOM 763 C C . ILE A 1 100 ? -1.143 6.168 -2.175 1.00 74.56 100 ILE A C 1
ATOM 765 O O . ILE A 1 100 ? -0.517 5.439 -1.399 1.00 74.56 100 ILE A O 1
ATOM 769 N N . VAL A 1 101 ? -1.249 5.932 -3.483 1.00 74.38 101 VAL A N 1
ATOM 770 C CA . VAL A 1 101 ? -0.503 4.890 -4.194 1.00 74.38 101 VAL A CA 1
ATOM 771 C C . VAL A 1 101 ? 0.101 5.495 -5.453 1.00 74.38 101 VAL A C 1
ATOM 773 O O . VAL A 1 101 ? -0.609 5.828 -6.397 1.00 74.38 101 VAL A O 1
ATOM 776 N N . GLY A 1 102 ? 1.426 5.652 -5.476 1.00 73.56 102 GLY A N 1
ATOM 777 C CA . GLY A 1 102 ? 2.107 6.269 -6.612 1.00 73.56 102 GLY A CA 1
ATOM 778 C C . GLY A 1 102 ? 1.649 7.714 -6.837 1.00 73.56 102 GLY A C 1
ATOM 779 O O . GLY A 1 102 ? 1.865 8.565 -5.978 1.00 73.56 102 GLY A O 1
ATOM 780 N N . LYS A 1 103 ? 1.050 7.988 -8.003 1.00 66.50 103 LYS A N 1
ATOM 781 C CA . LYS A 1 103 ? 0.510 9.311 -8.377 1.00 66.50 103 LYS A CA 1
ATOM 782 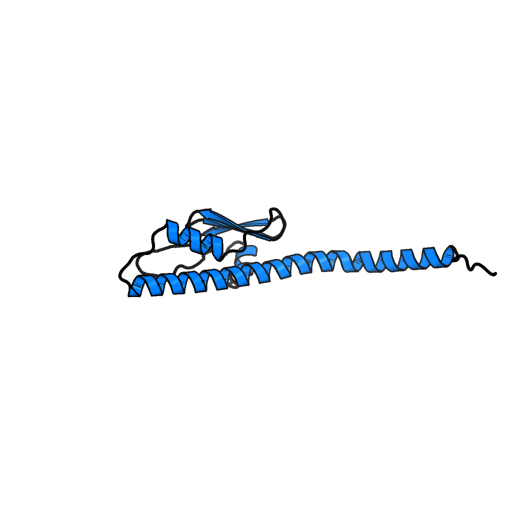C C . LYS A 1 103 ? -0.979 9.472 -8.061 1.00 66.50 103 LYS A C 1
ATOM 784 O O . LYS A 1 103 ? -1.490 10.585 -8.154 1.00 66.50 103 LYS A O 1
ATOM 789 N N . ASP A 1 104 ? -1.652 8.385 -7.698 1.00 70.94 104 ASP A N 1
ATOM 790 C CA . ASP A 1 104 ? -3.087 8.366 -7.456 1.00 70.94 104 ASP A CA 1
ATOM 791 C C . ASP A 1 104 ? -3.375 8.488 -5.956 1.00 70.94 104 ASP A C 1
ATOM 793 O O . ASP A 1 104 ? -2.712 7.875 -5.110 1.00 70.94 104 ASP A O 1
ATOM 797 N N . SER A 1 105 ? -4.387 9.284 -5.616 1.00 68.81 105 SER A N 1
ATOM 798 C CA . SER A 1 105 ? -4.881 9.445 -4.252 1.00 68.81 105 SER A CA 1
ATOM 799 C C . SER A 1 105 ? -6.373 9.124 -4.180 1.00 68.81 105 SER A C 1
ATOM 801 O O . SER A 1 105 ? -7.158 9.483 -5.055 1.00 68.81 105 SER A O 1
ATOM 803 N N . LEU A 1 106 ? -6.767 8.413 -3.125 1.00 68.56 106 LEU A N 1
ATOM 804 C CA . LEU A 1 106 ? -8.142 8.005 -2.864 1.00 68.56 106 LEU A CA 1
ATOM 805 C C . LEU A 1 106 ? -8.546 8.446 -1.462 1.00 68.56 106 LEU A C 1
ATOM 807 O O . LEU A 1 106 ? -7.927 8.035 -0.482 1.00 68.56 106 LEU A O 1
ATOM 811 N N . ALA A 1 107 ? -9.623 9.220 -1.357 1.00 65.06 107 ALA A N 1
ATOM 812 C CA . ALA A 1 107 ? -10.262 9.498 -0.078 1.00 65.06 107 ALA A CA 1
ATOM 813 C C . ALA A 1 107 ? -11.068 8.276 0.393 1.00 65.06 107 ALA A C 1
ATOM 815 O O . ALA A 1 107 ? -11.831 7.677 -0.365 1.00 65.06 107 ALA A O 1
ATOM 816 N N . MET A 1 108 ? -10.892 7.914 1.655 1.00 63.25 108 MET A N 1
ATOM 817 C CA . MET A 1 108 ? -11.587 6.839 2.348 1.00 63.25 108 MET A CA 1
ATOM 818 C C . MET A 1 108 ? -12.323 7.439 3.544 1.00 63.25 108 MET A C 1
ATOM 820 O O . MET A 1 108 ? -11.801 8.325 4.227 1.00 63.25 108 MET A O 1
ATOM 824 N N . ASN A 1 109 ? -13.542 6.966 3.784 1.00 60.78 109 ASN A N 1
ATOM 825 C CA . ASN A 1 109 ? -14.412 7.504 4.818 1.00 60.78 109 ASN A CA 1
ATOM 826 C C . ASN A 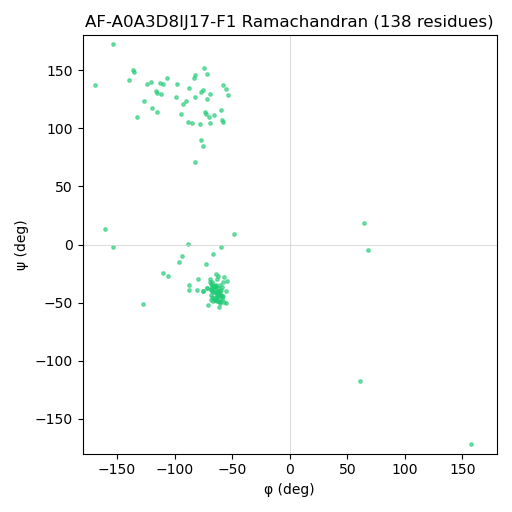1 109 ? -14.665 6.436 5.889 1.00 60.78 109 ASN A C 1
ATOM 828 O O . ASN A 1 109 ? -15.015 5.289 5.595 1.00 60.78 109 ASN A O 1
ATOM 832 N N . ILE A 1 110 ? -14.489 6.800 7.151 1.00 59.72 110 ILE A N 1
ATOM 833 C CA . ILE A 1 110 ? -14.800 5.928 8.280 1.00 59.72 110 ILE A CA 1
ATOM 834 C C . ILE A 1 110 ? -16.209 6.282 8.727 1.00 59.72 110 ILE A C 1
ATOM 836 O O . ILE A 1 110 ? -16.447 7.368 9.256 1.00 59.72 110 ILE A O 1
ATOM 840 N N . THR A 1 111 ? -17.154 5.362 8.538 1.00 53.22 111 THR A N 1
ATOM 841 C CA . THR A 1 111 ? -18.462 5.485 9.182 1.00 53.22 111 THR A CA 1
ATOM 842 C C . THR A 1 111 ? -18.297 5.082 10.642 1.00 53.22 111 THR A C 1
ATOM 844 O O . THR A 1 111 ? -18.384 3.905 11.000 1.00 53.22 111 THR A O 1
ATOM 847 N N . THR A 1 112 ? -17.978 6.065 11.478 1.00 48.50 112 THR A N 1
ATOM 848 C CA . THR A 1 112 ? -17.963 5.964 12.936 1.00 48.50 112 THR A CA 1
ATOM 849 C C . THR A 1 112 ? -19.382 6.147 13.463 1.00 48.50 112 THR A C 1
ATOM 851 O O . THR A 1 112 ? -19.717 7.170 14.055 1.00 48.50 112 THR A O 1
ATOM 854 N N . ASP A 1 113 ? -20.252 5.161 13.249 1.00 42.59 113 ASP A N 1
ATOM 855 C CA . ASP A 1 113 ? -21.530 5.150 13.963 1.00 42.59 113 ASP A CA 1
ATOM 856 C C . ASP A 1 113 ? -21.261 4.721 15.414 1.00 42.59 113 ASP A C 1
ATOM 858 O O . ASP A 1 113 ? -21.281 3.542 15.774 1.00 42.59 113 ASP A O 1
ATOM 862 N N . VAL A 1 114 ? -20.887 5.710 16.230 1.00 47.16 114 VAL A N 1
ATOM 863 C CA . VAL A 1 114 ? -20.396 5.602 17.616 1.00 47.16 114 VAL A CA 1
ATOM 864 C C . VAL A 1 114 ? -21.375 4.946 18.594 1.00 47.16 114 VAL A C 1
ATOM 866 O O . VAL A 1 114 ? -21.014 4.755 19.754 1.00 47.16 114 VAL A O 1
ATOM 869 N N . LEU A 1 115 ? -22.583 4.567 18.163 1.00 44.94 115 LEU A N 1
ATOM 870 C CA . LEU A 1 115 ? -23.606 4.022 19.052 1.00 44.94 115 LEU A CA 1
ATOM 871 C C . LEU A 1 115 ? -23.929 2.532 18.880 1.00 44.94 115 LEU A C 1
ATOM 873 O O . LEU A 1 115 ? -24.401 1.951 19.852 1.00 44.94 115 LEU A O 1
ATOM 877 N N . THR A 1 116 ? -23.707 1.877 17.731 1.00 43.97 116 THR A N 1
ATOM 878 C CA . THR A 1 116 ? -24.215 0.487 17.567 1.00 43.97 116 THR A CA 1
ATOM 879 C C . THR A 1 116 ? -23.472 -0.440 16.598 1.00 43.97 116 THR A C 1
ATOM 881 O O . THR A 1 116 ? -23.845 -1.611 16.498 1.00 43.97 116 THR A O 1
ATOM 884 N N . LYS A 1 117 ? -22.425 -0.002 15.885 1.00 48.44 117 LYS A N 1
ATOM 885 C CA . LYS A 1 117 ? -21.777 -0.859 14.876 1.00 48.44 117 LYS A CA 1
ATOM 886 C C . LYS A 1 117 ? -20.259 -0.741 14.896 1.00 48.44 117 LYS A C 1
ATOM 888 O O . LYS A 1 117 ? -19.714 0.341 15.083 1.00 48.44 117 LYS A O 1
ATOM 893 N N . SER A 1 118 ? -19.577 -1.875 14.697 1.00 46.38 118 SER A N 1
ATOM 894 C CA . SER A 1 118 ? -18.116 -1.910 14.577 1.00 46.38 118 SER A CA 1
ATOM 895 C C . SER A 1 118 ? -17.677 -0.927 13.482 1.00 46.38 118 SER A C 1
ATOM 897 O O . SER A 1 118 ? -18.250 -0.974 12.386 1.00 46.38 118 SER A O 1
ATOM 899 N N . PRO A 1 119 ? -16.717 -0.025 13.752 1.00 54.69 119 PRO A N 1
ATOM 900 C CA . PRO A 1 119 ? -16.285 0.971 12.783 1.00 54.69 119 PRO A CA 1
ATOM 901 C C . PRO A 1 119 ? -15.746 0.274 11.533 1.00 54.69 119 PRO A C 1
ATOM 903 O O . PRO A 1 119 ? -14.759 -0.466 11.566 1.00 54.69 119 PRO A O 1
ATOM 906 N N . ALA A 1 120 ? -16.437 0.494 10.419 1.00 53.34 120 ALA A N 1
ATOM 907 C CA . ALA A 1 120 ? -16.059 -0.032 9.122 1.00 53.34 120 ALA A CA 1
ATOM 908 C C . ALA A 1 120 ? -15.340 1.063 8.337 1.00 53.34 120 ALA A C 1
ATOM 910 O O . ALA A 1 120 ? -15.851 2.171 8.163 1.00 53.34 120 ALA A O 1
ATOM 911 N N . ILE A 1 121 ? -14.150 0.735 7.842 1.00 61.94 121 ILE A N 1
ATOM 912 C CA . ILE A 1 121 ? -13.469 1.549 6.844 1.00 61.94 121 ILE A CA 1
ATOM 913 C C . ILE A 1 121 ? -14.229 1.346 5.532 1.00 61.94 121 ILE A C 1
ATOM 915 O O . ILE A 1 121 ? -14.253 0.238 4.990 1.00 61.94 121 ILE A O 1
ATOM 919 N N . THR A 1 122 ? -14.895 2.396 5.054 1.00 57.75 122 THR A N 1
ATOM 920 C CA . THR A 1 122 ? -15.666 2.364 3.811 1.00 57.75 122 THR A CA 1
ATOM 921 C C . THR A 1 122 ? -15.014 3.252 2.768 1.00 57.75 122 THR A C 1
ATOM 923 O O . THR A 1 122 ? -14.535 4.351 3.036 1.00 57.75 122 THR A O 1
ATOM 926 N N . CYS A 1 123 ? -14.983 2.759 1.545 1.00 59.50 123 CYS A N 1
ATOM 927 C CA . CYS A 1 123 ? -14.403 3.457 0.416 1.00 59.50 123 CYS A CA 1
ATOM 928 C C . CYS A 1 123 ? -15.387 3.305 -0.744 1.00 59.50 123 CYS A C 1
ATOM 930 O O . CYS A 1 123 ? -16.092 2.294 -0.821 1.00 59.50 123 CYS A O 1
ATOM 932 N N . ASP A 1 124 ? -15.463 4.299 -1.626 1.00 53.22 124 ASP A N 1
ATOM 933 C CA . ASP A 1 124 ? -16.379 4.240 -2.763 1.00 53.22 124 ASP A CA 1
ATOM 934 C C . ASP A 1 124 ? -15.966 3.109 -3.726 1.00 53.22 124 ASP A C 1
ATOM 936 O O . ASP A 1 124 ? -14.918 3.157 -4.379 1.00 53.22 124 ASP A O 1
ATOM 940 N N . LEU A 1 125 ? -16.799 2.066 -3.791 1.00 53.19 125 LEU A N 1
ATOM 941 C CA . LEU A 1 125 ? -16.570 0.845 -4.572 1.00 53.19 125 LEU A CA 1
ATOM 942 C C . LEU A 1 125 ? -16.572 1.074 -6.093 1.00 53.19 125 LEU A C 1
ATOM 944 O O . LEU A 1 125 ? -16.221 0.151 -6.835 1.00 53.19 125 LEU A O 1
ATOM 948 N N . LYS A 1 126 ? -16.939 2.269 -6.583 1.00 49.12 126 LYS A N 1
ATOM 949 C CA . LYS A 1 126 ? -16.807 2.618 -8.007 1.00 49.12 126 LYS A CA 1
ATOM 950 C C . LYS A 1 126 ? -15.353 2.845 -8.415 1.00 49.12 126 LYS A C 1
ATOM 952 O O . LYS A 1 126 ? -15.047 2.813 -9.603 1.00 49.12 126 LYS A O 1
ATOM 957 N N . ILE A 1 127 ? -14.448 3.045 -7.456 1.00 58.69 127 ILE A N 1
ATOM 958 C CA . ILE A 1 127 ? -13.038 3.308 -7.735 1.00 58.69 127 ILE A CA 1
ATOM 959 C C . ILE A 1 127 ? -12.259 1.984 -7.723 1.00 58.69 127 ILE A C 1
ATOM 961 O O . ILE A 1 127 ? -12.192 1.288 -6.710 1.00 58.69 127 ILE A O 1
ATOM 965 N N . THR A 1 128 ? -11.603 1.637 -8.836 1.00 59.00 128 THR A N 1
ATOM 966 C CA . THR A 1 128 ? -10.805 0.398 -8.995 1.00 59.00 128 THR A CA 1
ATOM 967 C C . THR A 1 128 ? -9.734 0.235 -7.906 1.00 59.00 128 THR A C 1
ATOM 969 O O . THR A 1 128 ? -9.417 -0.873 -7.473 1.00 59.00 128 THR A O 1
ATOM 972 N N . MET A 1 129 ? -9.201 1.356 -7.420 1.00 59.62 129 M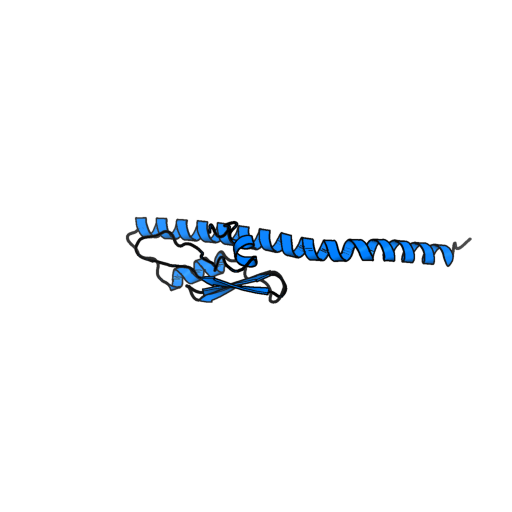ET A N 1
ATOM 973 C CA . MET A 1 129 ? -8.234 1.435 -6.326 1.00 59.62 129 MET A CA 1
ATOM 974 C C . MET A 1 129 ? -8.839 1.023 -4.974 1.00 59.62 129 MET A C 1
ATOM 976 O O . MET A 1 129 ? -8.195 0.303 -4.213 1.00 59.62 129 MET A O 1
ATOM 980 N N . CYS A 1 130 ? -10.096 1.396 -4.708 1.00 61.56 130 CYS A N 1
ATOM 981 C CA . CYS A 1 130 ? -10.846 0.958 -3.534 1.00 61.56 130 CYS A CA 1
ATOM 982 C C . CYS A 1 130 ? -11.055 -0.559 -3.564 1.00 61.56 130 CYS A C 1
ATOM 984 O O . CYS A 1 130 ? -10.716 -1.224 -2.590 1.00 61.56 130 CYS A O 1
ATOM 986 N N . GLN A 1 131 ? -11.516 -1.126 -4.685 1.00 61.75 131 GLN A N 1
ATOM 987 C CA . GLN A 1 131 ? -11.711 -2.578 -4.814 1.00 61.75 131 GLN A CA 1
ATOM 988 C C . GLN A 1 131 ? -10.414 -3.356 -4.600 1.00 61.75 131 GLN A C 1
ATOM 990 O O . GLN A 1 131 ? -10.409 -4.393 -3.935 1.00 61.75 131 GLN A O 1
ATOM 995 N N . LYS A 1 132 ? -9.288 -2.834 -5.107 1.00 62.75 132 LYS A N 1
ATOM 996 C CA . LYS A 1 132 ? -7.975 -3.384 -4.779 1.00 62.75 132 LYS A CA 1
ATOM 997 C C . LYS A 1 132 ? -7.736 -3.271 -3.270 1.00 62.75 132 LYS A C 1
ATOM 999 O O . LYS A 1 132 ? -7.503 -4.291 -2.642 1.00 62.75 132 LYS A O 1
ATOM 1004 N N . LEU A 1 133 ? -7.858 -2.110 -2.644 1.00 64.38 133 LEU A N 1
ATOM 1005 C CA . LEU A 1 133 ? -7.541 -1.930 -1.220 1.00 64.38 133 LEU A CA 1
ATOM 1006 C C . LEU A 1 133 ? -8.4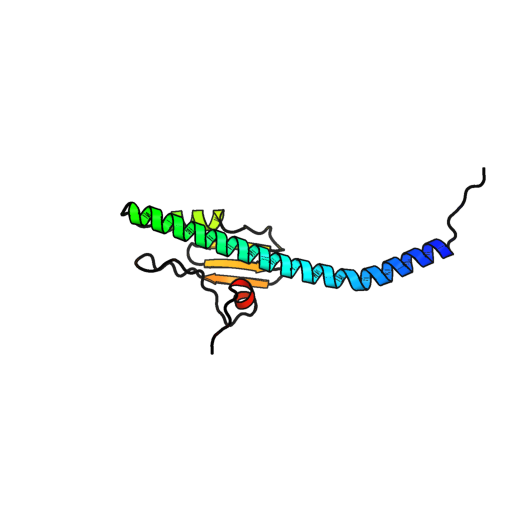67 -2.678 -0.239 1.00 64.38 133 LEU A C 1
ATOM 1008 O O . LEU A 1 133 ? -7.981 -3.153 0.778 1.00 64.38 133 LEU A O 1
ATOM 1012 N N . THR A 1 134 ? -9.762 -2.832 -0.523 1.00 64.94 134 THR A N 1
ATOM 1013 C CA . THR A 1 134 ? -10.714 -3.523 0.373 1.00 64.94 134 THR A CA 1
ATOM 1014 C C . THR A 1 134 ? -10.935 -4.996 0.014 1.00 64.94 134 THR A C 1
ATOM 1016 O O . THR A 1 134 ? -11.483 -5.754 0.809 1.00 64.94 134 THR A O 1
ATOM 1019 N N . GLY A 1 135 ? -10.535 -5.435 -1.185 1.00 60.75 135 GLY A N 1
ATOM 1020 C CA . GLY A 1 135 ? -10.780 -6.799 -1.670 1.00 60.75 135 GLY A CA 1
ATOM 1021 C C . GLY A 1 135 ? -12.256 -7.120 -1.952 1.00 60.75 135 GLY A C 1
ATOM 1022 O O . GLY A 1 135 ? -12.557 -8.191 -2.473 1.00 60.75 135 GLY A O 1
ATOM 1023 N N . LYS A 1 136 ? -13.185 -6.202 -1.651 1.00 57.44 136 LYS A N 1
ATOM 1024 C CA . LYS A 1 136 ? -14.601 -6.304 -2.010 1.00 57.44 136 LYS A CA 1
ATOM 1025 C C . LYS A 1 136 ? -14.811 -5.850 -3.453 1.00 57.44 136 LYS A C 1
ATOM 1027 O O . LYS A 1 136 ? -14.424 -4.745 -3.825 1.00 57.44 136 LYS A O 1
ATOM 1032 N N . LYS A 1 137 ? -15.454 -6.700 -4.254 1.00 49.72 137 LYS A N 1
ATOM 1033 C CA . LYS A 1 137 ? -16.036 -6.306 -5.542 1.00 49.72 137 LYS A CA 1
ATOM 1034 C C . LYS A 1 137 ? -17.411 -5.696 -5.292 1.00 49.72 137 LYS A C 1
ATOM 1036 O O . LYS A 1 137 ? -18.132 -6.170 -4.417 1.00 49.72 137 LYS A O 1
ATOM 1041 N N . THR A 1 138 ? -17.770 -4.675 -6.062 1.00 46.25 138 THR A N 1
ATOM 1042 C CA . THR A 1 138 ? -19.146 -4.177 -6.132 1.00 46.25 138 THR A CA 1
ATOM 1043 C C . THR A 1 138 ? -20.025 -5.339 -6.583 1.00 46.25 138 THR A C 1
ATOM 1045 O O . THR A 1 138 ? -19.920 -5.800 -7.718 1.00 46.25 138 THR A O 1
ATOM 1048 N N . THR A 1 139 ? -20.820 -5.886 -5.673 1.00 41.38 139 THR A N 1
ATOM 1049 C CA . THR A 1 139 ? -21.930 -6.759 -6.041 1.00 41.38 139 THR A CA 1
ATOM 1050 C C . THR A 1 139 ? -22.968 -5.860 -6.698 1.00 41.38 139 THR A C 1
ATOM 1052 O O . THR A 1 139 ? -23.501 -4.979 -6.021 1.00 41.38 139 THR A O 1
ATOM 1055 N N . ASN A 1 140 ? -23.142 -6.014 -8.015 1.00 38.41 140 ASN A N 1
ATOM 1056 C CA . ASN A 1 140 ? -24.301 -5.479 -8.734 1.00 38.41 140 ASN A CA 1
ATOM 1057 C C . ASN A 1 140 ? -25.594 -5.995 -8.104 1.00 38.41 140 ASN A C 1
ATOM 1059 O O . ASN A 1 140 ? -25.591 -7.177 -7.686 1.00 38.41 140 ASN A O 1
#

Radius of gyration: 23.65 Å; Cα contacts (8 Å, |Δi|>4): 155; chains: 1; bounding box: 79×22×59 Å

pLDDT: mean 72.47, std 13.73, range [38.41, 95.81]

Nearest PDB structures (foldseek):
  2onf-assembly1_B  TM=6.244E-01  e=3.569E+00  Thermoplasma acidophilum
  8xl0-assembly1_F  TM=3.329E-01  e=5.808E+00  Homo sapiens

Solvent-accessible surface area (backbone atoms only — not comparable to full-atom values): 8093 Å² total; per-residue (Å²): 135,88,79,82,73,83,51,71,67,58,56,51,53,50,54,52,53,53,51,57,53,47,68,63,47,52,64,56,55,52,54,53,52,53,53,53,37,51,52,51,53,33,50,30,50,53,51,29,49,50,53,52,53,51,53,50,53,54,31,55,76,67,77,43,81,86,52,70,65,62,53,37,50,51,50,60,72,35,36,55,68,34,66,96,67,52,47,31,36,49,79,79,49,74,43,41,33,30,45,35,53,56,93,49,74,42,76,32,40,41,57,69,51,89,82,85,54,83,68,44,86,41,54,62,60,88,37,71,66,37,26,63,54,70,69,52,71,74,80,126

Sequence (140 aa):
MKRKCFTMIEVIFVVIIIGILSAVAIPKLVAGREDACYAKLRASLSETQSALSREYTKRFMQGKTMSQQELLDILKEGLVSGSSNKCGFIVNNSNNFSAIVGKDSLAMNITTDVLTKSPAITCDLKITMCQKLTGKKTTN